Protein AF-A0A849VHZ5-F1 (afdb_monomer)

Structure (mmCIF, N/CA/C/O backbone):
data_AF-A0A849VHZ5-F1
#
_entry.id   AF-A0A849VHZ5-F1
#
loop_
_atom_site.group_PDB
_atom_site.id
_atom_site.type_symbol
_atom_site.label_atom_id
_atom_site.label_alt_id
_atom_site.label_comp_id
_atom_site.label_asym_id
_atom_site.label_entity_id
_atom_site.label_seq_id
_atom_site.pdbx_PDB_ins_code
_atom_site.Cartn_x
_atom_site.Cartn_y
_atom_site.Cartn_z
_atom_site.occupancy
_atom_site.B_iso_or_equiv
_atom_site.auth_seq_id
_atom_site.auth_comp_id
_atom_site.auth_asym_id
_atom_site.auth_atom_id
_atom_site.pdbx_PDB_model_num
ATOM 1 N N . MET A 1 1 ? -8.893 4.032 -34.356 1.00 37.41 1 MET A N 1
ATOM 2 C CA . MET A 1 1 ? -10.342 4.026 -34.065 1.00 37.41 1 MET A CA 1
ATOM 3 C C . MET A 1 1 ? -10.559 4.820 -32.788 1.00 37.41 1 MET A C 1
ATOM 5 O O . MET A 1 1 ? -10.361 4.287 -31.707 1.00 37.41 1 MET A O 1
ATOM 9 N N . THR A 1 2 ? -10.850 6.111 -32.904 1.00 40.47 2 THR A N 1
ATOM 10 C CA . THR A 1 2 ? -11.191 6.985 -31.775 1.00 40.47 2 THR A CA 1
ATOM 11 C C . THR A 1 2 ? -12.647 6.721 -31.406 1.00 40.47 2 THR A C 1
ATOM 13 O O . THR A 1 2 ? -13.556 7.022 -32.174 1.00 40.47 2 THR A O 1
ATOM 16 N N . VAL A 1 3 ? -12.870 6.062 -30.272 1.00 47.50 3 VAL A N 1
ATOM 17 C CA . VAL A 1 3 ? -14.215 5.829 -29.742 1.00 47.50 3 VAL A CA 1
ATOM 18 C C . VAL A 1 3 ? -14.718 7.169 -29.203 1.00 47.50 3 VAL A C 1
ATOM 20 O O . VAL A 1 3 ? -14.122 7.707 -28.277 1.00 47.50 3 VAL A O 1
ATOM 23 N N . HIS A 1 4 ? -15.781 7.727 -29.785 1.00 49.62 4 HIS A N 1
ATOM 24 C CA . HIS A 1 4 ? -16.500 8.861 -29.193 1.00 49.62 4 HIS A CA 1
ATOM 25 C C . HIS A 1 4 ? -17.069 8.408 -27.838 1.00 49.62 4 HIS A C 1
ATOM 27 O O . HIS A 1 4 ? -18.016 7.619 -27.799 1.00 49.62 4 HIS A O 1
ATOM 33 N N . MET A 1 5 ? -16.459 8.850 -26.735 1.00 57.38 5 MET A N 1
ATOM 34 C CA . MET A 1 5 ? -16.804 8.417 -25.370 1.00 57.38 5 MET A CA 1
ATOM 35 C C . MET A 1 5 ? -17.798 9.351 -24.651 1.00 57.38 5 MET A C 1
ATOM 37 O O . MET A 1 5 ? -18.325 8.995 -23.596 1.00 57.38 5 MET A O 1
ATOM 41 N N . ASP A 1 6 ? -18.173 10.476 -25.269 1.00 69.12 6 ASP A N 1
ATOM 42 C CA . ASP A 1 6 ? -18.846 11.605 -24.604 1.00 69.12 6 ASP A CA 1
ATOM 43 C C . ASP A 1 6 ? -20.160 11.247 -23.878 1.00 69.12 6 ASP A C 1
ATOM 45 O O . ASP A 1 6 ? -20.487 11.818 -22.841 1.00 69.12 6 ASP A O 1
ATOM 49 N N . GLY A 1 7 ? -20.932 10.272 -24.377 1.00 75.44 7 GLY A N 1
ATOM 50 C CA . GLY A 1 7 ? -22.211 9.879 -23.764 1.00 75.44 7 GLY A CA 1
ATOM 51 C C . GLY A 1 7 ? -22.119 8.791 -22.686 1.00 75.44 7 GLY A C 1
ATOM 52 O O . GLY A 1 7 ? -22.998 8.696 -21.822 1.00 75.44 7 GLY A O 1
ATOM 53 N N . ILE A 1 8 ? -21.094 7.938 -22.745 1.00 82.94 8 ILE A N 1
ATOM 54 C CA . ILE A 1 8 ? -20.897 6.829 -21.796 1.00 82.94 8 ILE A CA 1
ATOM 55 C C . ILE A 1 8 ? -20.235 7.368 -20.530 1.00 82.94 8 ILE A C 1
ATOM 57 O O . ILE A 1 8 ? -20.681 7.045 -19.424 1.00 82.94 8 ILE A O 1
ATOM 61 N N . ASP A 1 9 ? -19.260 8.257 -20.706 1.00 81.06 9 ASP A N 1
ATOM 62 C CA . ASP A 1 9 ? -18.501 8.867 -19.619 1.00 81.06 9 ASP A CA 1
ATOM 63 C C . ASP A 1 9 ? -19.415 9.648 -18.676 1.00 81.06 9 ASP A C 1
ATOM 65 O O . ASP A 1 9 ? -19.341 9.476 -17.462 1.00 81.06 9 ASP A O 1
ATOM 69 N N . VAL A 1 10 ? -20.384 10.398 -19.212 1.00 85.81 10 VAL A N 1
ATOM 70 C CA . VAL A 1 10 ? -21.367 11.139 -18.402 1.00 85.81 10 VAL A CA 1
ATOM 71 C C . VAL A 1 10 ? -22.214 10.207 -17.528 1.00 85.81 10 VAL A C 1
ATOM 73 O O . VAL A 1 10 ? -22.507 10.532 -16.375 1.00 85.81 10 VAL A O 1
ATOM 76 N N . LYS A 1 11 ? -22.619 9.037 -18.040 1.00 87.00 11 LYS A N 1
ATOM 77 C CA . LYS A 1 11 ? -23.432 8.079 -17.268 1.00 87.00 11 LYS A CA 1
ATOM 78 C C . LYS A 1 11 ? -22.612 7.399 -16.182 1.00 87.00 11 LYS A C 1
ATOM 80 O O . LYS A 1 11 ? -23.087 7.285 -15.054 1.00 87.00 11 LYS A O 1
ATOM 85 N N . LEU A 1 12 ? -21.399 6.961 -16.516 1.00 87.75 12 LEU A N 1
ATOM 86 C CA . LEU A 1 12 ? -20.502 6.339 -15.546 1.00 87.75 12 LEU A CA 1
ATOM 87 C C . LEU A 1 12 ? -20.073 7.338 -14.466 1.00 87.75 12 LEU A C 1
ATOM 89 O O . LEU A 1 12 ? -20.082 6.985 -13.291 1.00 87.75 12 LEU A O 1
ATOM 93 N N . HIS A 1 13 ? -19.803 8.591 -14.836 1.00 86.19 13 HIS A N 1
ATOM 94 C CA . HIS A 1 13 ? -19.478 9.664 -13.898 1.00 86.19 13 HIS A CA 1
ATOM 95 C C . HIS A 1 13 ? -20.625 9.940 -12.917 1.00 86.19 13 HIS A C 1
ATOM 97 O O . HIS A 1 13 ? -20.405 9.990 -11.711 1.00 86.19 13 HIS A O 1
ATOM 103 N N . ARG A 1 14 ? -21.872 10.041 -13.400 1.00 90.88 14 ARG A N 1
ATOM 104 C CA . ARG A 1 14 ? -23.045 10.219 -12.521 1.00 90.88 14 ARG A CA 1
ATOM 105 C C . ARG A 1 14 ? -23.222 9.061 -11.540 1.00 90.88 14 ARG A C 1
ATOM 107 O O . ARG A 1 14 ? -23.511 9.301 -10.375 1.00 90.88 14 ARG A O 1
ATOM 114 N N . LEU A 1 15 ? -23.050 7.819 -11.994 1.00 92.19 15 LEU A N 1
ATOM 115 C CA . LEU A 1 15 ? -23.151 6.649 -11.116 1.00 92.19 15 LEU A CA 1
ATOM 116 C C . LEU A 1 15 ? -22.013 6.605 -10.092 1.00 92.19 15 LEU A C 1
ATOM 118 O O . LEU A 1 15 ? -22.254 6.250 -8.943 1.00 92.19 15 LEU A O 1
ATOM 122 N N . LEU A 1 16 ? -20.803 7.015 -10.482 1.00 90.81 16 LEU A N 1
ATOM 123 C CA . LEU A 1 16 ? -19.679 7.152 -9.561 1.00 90.81 16 LEU A CA 1
ATOM 124 C C . LEU A 1 16 ? -19.978 8.185 -8.469 1.00 90.81 16 LEU A C 1
ATOM 126 O O . LEU A 1 16 ? -19.723 7.908 -7.303 1.00 90.81 16 LEU A O 1
ATOM 130 N N . LEU A 1 17 ? -20.569 9.331 -8.820 1.00 92.19 17 LEU A N 1
ATOM 131 C CA . LEU A 1 17 ? -21.000 10.318 -7.826 1.00 92.19 17 LEU A CA 1
ATOM 132 C C . LEU A 1 17 ? -22.004 9.716 -6.837 1.00 92.19 17 LEU A C 1
ATOM 134 O O . LEU A 1 17 ? -21.806 9.877 -5.642 1.00 92.19 17 LEU A O 1
ATOM 138 N N . VAL A 1 18 ? -23.002 8.956 -7.307 1.00 91.94 18 VAL A N 1
ATOM 139 C CA . VAL A 1 18 ? -23.975 8.275 -6.427 1.00 91.94 18 VAL A CA 1
ATOM 140 C C . VAL A 1 18 ? -23.289 7.294 -5.473 1.00 91.94 18 VAL A C 1
ATOM 142 O O . VAL A 1 18 ? -23.608 7.279 -4.289 1.00 91.94 18 VAL A O 1
ATOM 145 N N . VAL A 1 19 ? -22.328 6.502 -5.963 1.00 93.62 19 VAL A N 1
ATOM 146 C CA . VAL A 1 19 ? -21.556 5.565 -5.125 1.00 93.62 19 VAL A CA 1
ATOM 147 C C . VAL A 1 19 ? -20.759 6.296 -4.044 1.00 93.62 19 VAL A C 1
ATOM 149 O O . VAL A 1 19 ? -20.607 5.770 -2.948 1.00 93.62 19 VAL A O 1
ATOM 152 N N . LEU A 1 20 ? -20.235 7.483 -4.352 1.00 91.44 20 LEU A N 1
ATOM 153 C CA . LEU A 1 20 ? -19.408 8.258 -3.427 1.00 91.44 20 LEU A CA 1
ATOM 154 C C . LEU A 1 20 ? -20.219 9.150 -2.479 1.00 91.44 20 LEU A C 1
ATOM 156 O O . LEU A 1 20 ? -19.681 9.564 -1.456 1.00 91.44 20 LEU A O 1
ATOM 160 N N . SER A 1 21 ? -21.465 9.485 -2.823 1.00 94.19 21 SER A N 1
ATOM 161 C CA . SER A 1 21 ? -22.275 10.459 -2.082 1.00 94.19 21 SER A CA 1
ATOM 162 C C . SER A 1 21 ? -23.445 9.863 -1.304 1.00 94.19 21 SER A C 1
ATOM 164 O O . SER A 1 21 ? -24.071 10.594 -0.543 1.00 94.19 21 SER A O 1
ATOM 166 N N . SER A 1 22 ? -23.820 8.606 -1.552 1.00 94.31 22 SER A N 1
ATOM 167 C CA . SER A 1 22 ? -24.950 7.965 -0.872 1.00 94.31 22 SER A CA 1
ATOM 168 C C . SER A 1 22 ? -24.480 7.154 0.332 1.00 94.31 22 SER A C 1
ATOM 170 O O . SER A 1 22 ? -23.534 6.383 0.219 1.00 94.31 22 SER A O 1
ATOM 172 N N . ASP A 1 23 ? -25.192 7.281 1.452 1.00 94.88 23 ASP A N 1
ATOM 173 C CA . ASP A 1 23 ? -25.013 6.451 2.653 1.00 94.88 23 ASP A CA 1
ATOM 174 C C . ASP A 1 23 ? -25.941 5.216 2.655 1.00 94.88 23 ASP A C 1
ATOM 176 O O . ASP A 1 23 ? -25.964 4.435 3.606 1.00 94.88 23 ASP A O 1
ATOM 180 N N . SER A 1 24 ? -26.750 5.041 1.604 1.00 96.25 24 SER A N 1
ATOM 181 C CA . SER A 1 24 ? -27.677 3.918 1.469 1.00 96.25 24 SER A CA 1
ATOM 182 C C . SER A 1 24 ? -27.018 2.761 0.723 1.00 96.25 24 SER A C 1
ATOM 184 O O . SER A 1 24 ? -26.806 2.821 -0.492 1.00 96.25 24 SER A O 1
ATOM 186 N N . ASP A 1 25 ? -26.776 1.654 1.428 1.00 92.19 25 ASP A N 1
ATOM 187 C CA . ASP A 1 25 ? -26.186 0.434 0.856 1.00 92.19 25 ASP A CA 1
ATOM 188 C C . ASP A 1 25 ? -26.922 -0.057 -0.404 1.00 92.19 25 ASP A C 1
ATOM 190 O O . ASP A 1 25 ? -26.303 -0.532 -1.362 1.00 92.19 25 ASP A O 1
ATOM 194 N N . GLY A 1 26 ? -28.253 0.084 -0.436 1.00 95.12 26 GLY A N 1
ATOM 195 C CA . GLY A 1 26 ? -29.075 -0.310 -1.581 1.00 95.12 26 GLY A CA 1
ATOM 196 C C . GLY A 1 26 ? -28.811 0.539 -2.827 1.00 95.12 26 GLY A C 1
ATOM 197 O O . GLY A 1 26 ? -28.769 0.008 -3.941 1.00 95.12 26 GLY A O 1
ATOM 198 N N . GLU A 1 27 ? -28.582 1.840 -2.649 1.00 92.31 27 GLU A N 1
ATOM 199 C CA . GLU A 1 27 ? -28.267 2.761 -3.745 1.00 92.31 27 GLU A CA 1
ATOM 200 C C . GLU A 1 27 ? -26.847 2.538 -4.266 1.00 92.31 27 GLU A C 1
ATOM 202 O O . GLU A 1 27 ? -26.650 2.458 -5.483 1.00 92.31 27 GLU A O 1
ATOM 207 N N . ILE A 1 28 ? -25.880 2.334 -3.363 1.00 94.88 28 ILE A N 1
ATOM 208 C CA . ILE A 1 28 ? -24.498 1.984 -3.719 1.00 94.88 28 ILE A CA 1
ATOM 209 C C . ILE A 1 28 ? -24.481 0.685 -4.539 1.00 94.88 28 ILE A C 1
ATOM 211 O O . ILE A 1 28 ? -23.906 0.636 -5.633 1.00 94.88 28 ILE A O 1
ATOM 215 N N . ALA A 1 29 ? -25.148 -0.369 -4.059 1.00 94.81 29 ALA A N 1
ATOM 216 C CA . ALA A 1 29 ? -25.191 -1.660 -4.743 1.00 94.81 29 ALA A CA 1
ATOM 217 C C . ALA A 1 29 ? -25.868 -1.567 -6.124 1.00 94.81 29 ALA A C 1
ATOM 219 O O . ALA A 1 29 ? -25.375 -2.139 -7.107 1.00 94.81 29 ALA A O 1
ATOM 220 N N . ALA A 1 30 ? -26.970 -0.815 -6.226 1.00 95.12 30 ALA A N 1
ATOM 221 C CA . ALA A 1 30 ? -27.664 -0.580 -7.488 1.00 95.12 30 ALA A CA 1
ATOM 222 C C . ALA A 1 30 ? -26.791 0.194 -8.490 1.00 95.12 30 ALA A C 1
ATOM 224 O O . ALA A 1 30 ? -26.724 -0.184 -9.669 1.00 95.12 30 ALA A O 1
ATOM 225 N N . ALA A 1 31 ? -26.077 1.224 -8.028 1.00 94.88 31 ALA A N 1
ATOM 226 C CA . ALA A 1 31 ? -25.183 2.026 -8.855 1.00 94.88 31 ALA A CA 1
ATOM 227 C C . ALA A 1 31 ? -23.988 1.205 -9.368 1.00 94.88 31 ALA A C 1
ATOM 229 O O . ALA A 1 31 ? -23.735 1.194 -10.576 1.00 94.88 31 ALA A O 1
ATOM 230 N N . ILE A 1 32 ? -23.330 0.417 -8.507 1.00 94.88 32 ILE A N 1
ATOM 231 C CA . ILE A 1 32 ? -22.236 -0.490 -8.908 1.00 94.88 32 ILE A CA 1
ATOM 232 C C . ILE A 1 32 ? -22.724 -1.509 -9.950 1.00 94.88 32 ILE A C 1
ATOM 234 O O . ILE A 1 32 ? -22.053 -1.752 -10.960 1.00 94.88 32 ILE A O 1
ATOM 238 N N . SER A 1 33 ? -23.906 -2.096 -9.745 1.00 95.94 33 SER A N 1
ATOM 239 C CA . SER A 1 33 ? -24.506 -3.041 -10.698 1.00 95.94 33 SER A CA 1
ATOM 240 C C . SER A 1 33 ? -24.813 -2.385 -12.053 1.00 95.94 33 SER A C 1
ATOM 242 O O . SER A 1 33 ? -24.568 -2.968 -13.116 1.00 95.94 33 SER A O 1
ATOM 244 N N . ALA A 1 34 ? -25.313 -1.146 -12.053 1.00 95.19 34 ALA A N 1
ATOM 245 C CA . ALA A 1 34 ? -25.529 -0.373 -13.274 1.00 95.19 34 ALA A CA 1
ATOM 246 C C . ALA A 1 34 ? -24.211 -0.056 -14.006 1.00 95.19 34 ALA A C 1
ATOM 248 O O . ALA A 1 34 ? -24.136 -0.270 -15.219 1.00 95.19 34 ALA A O 1
ATOM 249 N N . MET A 1 35 ? -23.164 0.361 -13.285 1.00 93.81 35 MET A N 1
ATOM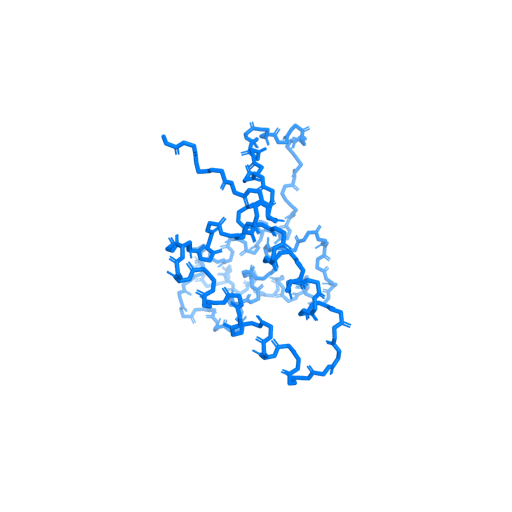 250 C CA . MET A 1 35 ? -21.834 0.620 -13.857 1.00 93.81 35 MET A CA 1
ATOM 251 C C . MET A 1 35 ? -21.265 -0.631 -14.533 1.00 93.81 35 MET A C 1
ATOM 253 O O . MET A 1 35 ? -20.893 -0.574 -15.706 1.00 93.81 35 MET A O 1
ATOM 257 N N . ARG A 1 36 ? -21.289 -1.786 -13.849 1.00 93.31 36 ARG A N 1
ATOM 258 C CA . ARG A 1 36 ? -20.805 -3.063 -14.406 1.00 93.31 36 ARG A CA 1
ATOM 259 C C . ARG A 1 36 ? -21.519 -3.443 -15.702 1.00 93.31 36 ARG A C 1
ATOM 261 O O . ARG A 1 36 ? -20.861 -3.838 -16.660 1.00 93.31 36 ARG A O 1
ATOM 268 N N . ARG A 1 37 ? -22.847 -3.284 -15.768 1.00 95.06 37 ARG A N 1
ATOM 269 C CA . ARG A 1 37 ? -23.629 -3.579 -16.984 1.00 95.06 37 ARG A CA 1
ATOM 270 C C . ARG A 1 37 ? -23.253 -2.673 -18.156 1.00 95.06 37 ARG A C 1
ATOM 272 O O . ARG A 1 37 ? -23.133 -3.159 -19.279 1.00 95.06 37 ARG A O 1
ATOM 279 N N . ILE A 1 38 ? -23.054 -1.376 -17.912 1.00 92.69 38 ILE A N 1
ATOM 280 C CA . ILE A 1 38 ? -22.624 -0.425 -18.949 1.00 92.69 38 ILE A CA 1
ATOM 281 C C . ILE A 1 38 ? -21.222 -0.797 -19.445 1.00 92.69 38 ILE A C 1
ATOM 283 O O . ILE A 1 38 ? -21.017 -0.932 -20.650 1.00 92.69 38 ILE A O 1
ATOM 287 N N . MET A 1 39 ? -20.283 -1.047 -18.533 1.00 91.88 39 MET A N 1
ATOM 288 C CA . MET A 1 39 ? -18.917 -1.445 -18.881 1.00 91.88 39 MET A CA 1
ATOM 289 C C . MET A 1 39 ? -18.884 -2.744 -19.696 1.00 91.88 39 MET A C 1
ATOM 291 O O . MET A 1 39 ? -18.262 -2.782 -20.754 1.00 91.88 39 MET A O 1
ATOM 295 N N . GLN A 1 40 ? -19.630 -3.774 -19.282 1.00 92.50 40 GLN A N 1
ATOM 296 C CA . GLN A 1 40 ? -19.743 -5.039 -20.019 1.00 92.50 40 GLN A CA 1
ATOM 297 C C . GLN A 1 40 ? -20.339 -4.848 -21.417 1.00 92.50 40 GLN A C 1
ATOM 299 O O . GLN A 1 40 ? -19.799 -5.372 -22.392 1.00 92.50 40 GLN A O 1
ATOM 304 N N . LYS A 1 41 ? -21.417 -4.061 -21.534 1.00 93.12 41 LYS A N 1
ATOM 305 C CA . LYS A 1 41 ? -22.057 -3.752 -22.821 1.00 93.12 41 LYS A CA 1
ATOM 306 C C . LYS A 1 41 ? -21.079 -3.113 -23.809 1.00 93.12 41 LYS A C 1
ATOM 308 O O . LYS A 1 41 ? -21.157 -3.386 -25.004 1.00 93.12 41 LYS A O 1
ATOM 313 N N . HIS A 1 42 ? -20.163 -2.289 -23.309 1.00 90.38 42 HIS A N 1
ATOM 314 C CA . HIS A 1 42 ? -19.170 -1.581 -24.114 1.00 90.38 42 HIS A CA 1
ATOM 315 C C . HIS A 1 42 ? -17.788 -2.251 -24.126 1.00 90.38 42 HIS A C 1
ATOM 317 O O . HIS A 1 42 ? -16.865 -1.706 -24.723 1.00 90.38 42 HIS A O 1
ATOM 323 N N . ARG A 1 43 ? -17.649 -3.438 -23.514 1.00 91.56 43 ARG A N 1
ATOM 324 C CA . ARG A 1 43 ? -16.378 -4.171 -23.358 1.00 91.56 43 ARG A CA 1
ATOM 325 C C . ARG A 1 43 ? -15.255 -3.309 -22.760 1.00 91.56 43 ARG A C 1
ATOM 327 O O . ARG A 1 43 ? -14.096 -3.449 -23.136 1.00 91.56 43 ARG A O 1
ATOM 334 N N . ILE A 1 44 ? -15.616 -2.414 -21.842 1.00 89.25 44 ILE A N 1
ATOM 335 C CA . ILE A 1 44 ? -14.683 -1.553 -21.114 1.00 89.25 44 ILE A CA 1
ATOM 336 C C . ILE A 1 44 ? -14.210 -2.319 -19.882 1.00 89.25 44 ILE A C 1
ATOM 338 O O . ILE A 1 44 ? -15.024 -2.761 -19.070 1.00 89.25 44 ILE A O 1
ATOM 342 N N . ASP A 1 45 ? -12.898 -2.468 -19.749 1.00 87.25 45 ASP A N 1
ATOM 343 C CA . ASP A 1 45 ? -12.287 -3.070 -18.571 1.00 87.25 45 ASP A CA 1
ATOM 344 C C . ASP A 1 45 ? -12.217 -2.072 -17.400 1.00 87.25 45 ASP A C 1
ATOM 346 O O . ASP A 1 45 ? -12.164 -0.853 -17.594 1.00 87.25 45 ASP A O 1
ATOM 350 N N . ILE A 1 46 ? -12.221 -2.580 -16.164 1.00 83.44 46 ILE A N 1
ATOM 351 C CA . ILE A 1 46 ? -12.161 -1.734 -14.966 1.00 83.44 46 ILE A CA 1
ATOM 352 C C . ILE A 1 46 ? -10.872 -0.916 -14.890 1.00 83.44 46 ILE A C 1
ATOM 354 O O . ILE A 1 46 ? -10.916 0.235 -14.457 1.00 83.44 46 ILE A O 1
ATOM 358 N N . HIS A 1 47 ? -9.750 -1.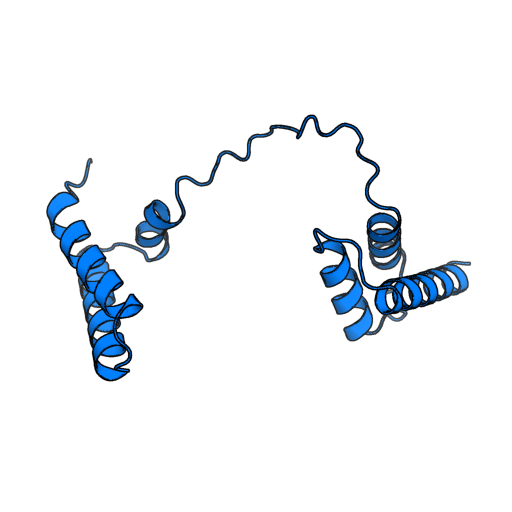454 -15.369 1.00 82.44 47 HIS A N 1
ATOM 359 C CA . HIS A 1 47 ? -8.489 -0.725 -15.431 1.00 82.44 47 HIS A CA 1
ATOM 360 C C . HIS A 1 47 ? -8.556 0.401 -16.464 1.00 82.44 47 HIS A C 1
ATOM 362 O O . HIS A 1 47 ? -8.076 1.500 -16.199 1.00 82.44 47 HIS A O 1
ATOM 368 N N . THR A 1 48 ? -9.214 0.170 -17.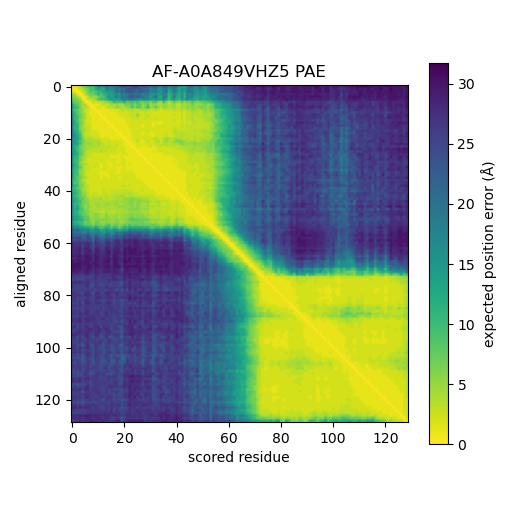603 1.00 82.31 48 THR A N 1
ATOM 369 C CA . THR A 1 48 ? -9.450 1.212 -18.614 1.00 82.31 48 THR A CA 1
ATOM 370 C C . THR A 1 48 ? -10.338 2.330 -18.071 1.00 82.31 48 THR A C 1
ATOM 372 O O . THR A 1 48 ? -10.054 3.499 -18.310 1.00 82.31 48 THR A O 1
ATOM 375 N N . PHE A 1 49 ? -11.380 1.989 -17.308 1.00 83.81 49 PHE A N 1
ATOM 376 C CA . PHE A 1 49 ? -12.255 2.974 -16.667 1.00 83.81 49 PHE A CA 1
ATOM 377 C C . PHE A 1 49 ? -11.553 3.770 -15.557 1.00 83.81 49 PHE A C 1
ATOM 379 O O . PHE A 1 49 ? -11.791 4.965 -15.409 1.00 83.81 49 PHE A O 1
ATOM 386 N N . ALA A 1 50 ? -10.688 3.122 -14.774 1.00 84.06 50 ALA A N 1
ATOM 387 C CA . ALA A 1 50 ? -9.956 3.773 -13.692 1.00 84.06 50 ALA A CA 1
ATOM 388 C C . ALA A 1 50 ? -8.784 4.633 -14.190 1.00 84.06 50 ALA A C 1
ATOM 390 O O . ALA A 1 50 ? -8.391 5.563 -13.491 1.00 84.06 50 ALA A O 1
ATOM 391 N N . ALA A 1 51 ? -8.231 4.355 -15.376 1.00 81.38 51 ALA A N 1
ATOM 392 C CA . ALA A 1 51 ? -7.040 5.041 -15.875 1.00 81.38 51 ALA A CA 1
ATOM 393 C C . ALA A 1 51 ? -7.176 6.580 -15.903 1.00 81.38 51 ALA A C 1
ATOM 395 O O . ALA A 1 51 ? -6.293 7.238 -15.369 1.00 81.38 51 ALA A O 1
ATOM 396 N N . PRO A 1 52 ? -8.274 7.192 -16.392 1.00 78.19 52 PRO A N 1
ATOM 397 C CA . PRO A 1 52 ? -8.441 8.647 -16.332 1.00 78.19 52 PRO A CA 1
ATOM 398 C C . PRO A 1 52 ? -8.550 9.206 -14.904 1.00 78.19 52 PRO A C 1
ATOM 400 O O . PRO A 1 52 ? -8.105 10.321 -14.649 1.00 78.19 52 PRO A O 1
ATOM 403 N N . LEU A 1 53 ? -9.133 8.443 -13.970 1.00 77.81 53 LEU A N 1
ATOM 404 C CA . LEU A 1 53 ? -9.308 8.850 -12.567 1.00 77.81 53 LEU A CA 1
ATOM 405 C C . LEU A 1 53 ? -7.993 8.800 -11.782 1.00 77.81 53 LEU A C 1
ATOM 407 O O . LEU A 1 53 ? -7.810 9.556 -10.832 1.00 77.81 53 LEU A O 1
ATOM 411 N N . LEU A 1 54 ? -7.087 7.908 -12.181 1.00 78.38 54 LEU A N 1
ATOM 412 C CA . LEU A 1 54 ? -5.747 7.776 -11.614 1.00 78.38 54 LEU A CA 1
ATOM 413 C C . LEU A 1 54 ? -4.755 8.793 -12.214 1.00 78.38 54 LEU A C 1
ATOM 415 O O . LEU A 1 54 ? -3.604 8.834 -11.786 1.00 78.38 54 LEU A O 1
ATOM 419 N N . GLY A 1 55 ? -5.208 9.620 -13.168 1.00 66.06 55 GLY A N 1
ATOM 420 C CA . GLY A 1 55 ? -4.360 10.463 -14.009 1.00 66.06 55 GLY A CA 1
ATOM 421 C C . GLY A 1 55 ? -3.608 9.639 -15.062 1.00 66.06 55 GLY A C 1
ATOM 422 O O . GLY A 1 55 ? -3.671 8.406 -15.043 1.00 66.06 55 GLY A O 1
ATOM 423 N N . PRO A 1 56 ? -2.854 10.267 -15.991 1.00 58.62 56 PRO A N 1
ATOM 424 C CA . PRO A 1 56 ? -1.787 9.520 -16.658 1.00 58.62 56 PRO A CA 1
ATOM 425 C C . PRO A 1 56 ? -0.990 8.792 -15.564 1.00 58.62 56 PRO A C 1
ATOM 427 O O . PRO A 1 56 ? -0.855 9.366 -14.475 1.00 58.62 56 PRO A O 1
ATOM 430 N N . PRO A 1 57 ? -0.451 7.569 -15.790 1.00 51.09 57 PRO A N 1
ATOM 431 C CA . PRO A 1 57 ? 0.663 7.152 -14.957 1.00 51.09 57 PRO A CA 1
ATOM 432 C C . PRO A 1 57 ? 1.602 8.331 -15.073 1.00 51.09 57 PRO A C 1
ATOM 434 O O . PRO A 1 57 ? 2.026 8.648 -16.190 1.00 51.09 57 PRO A O 1
ATOM 437 N N . SER A 1 58 ? 1.778 9.084 -13.984 1.00 46.09 58 SER A N 1
ATOM 438 C CA . SER A 1 58 ? 2.744 10.155 -14.007 1.00 46.09 58 SER A CA 1
ATOM 439 C C . SER A 1 58 ? 3.953 9.455 -14.593 1.00 46.09 58 SER A C 1
ATOM 441 O O . SER A 1 58 ? 4.351 8.385 -14.115 1.00 46.09 58 SER A O 1
ATOM 443 N N . ALA A 1 59 ? 4.498 9.998 -15.672 1.00 44.53 59 ALA A N 1
ATOM 444 C CA . ALA A 1 59 ? 5.929 9.990 -15.728 1.00 44.53 59 ALA A CA 1
ATOM 445 C C . ALA A 1 59 ? 6.324 10.631 -14.381 1.00 44.53 59 ALA A C 1
ATOM 447 O O . ALA A 1 59 ? 6.284 11.837 -14.231 1.00 44.53 59 ALA A O 1
ATOM 448 N N . VAL A 1 60 ? 6.446 9.804 -13.340 1.00 49.00 60 VAL A N 1
ATOM 449 C CA . VAL A 1 60 ? 7.719 9.501 -12.723 1.00 49.00 60 VAL A CA 1
ATOM 450 C C . VAL A 1 60 ? 8.576 9.116 -13.936 1.00 49.00 60 VAL A C 1
ATOM 452 O O . VAL A 1 60 ? 8.601 7.978 -14.379 1.00 49.00 60 VAL A O 1
ATOM 455 N N . GLU A 1 61 ? 9.040 10.084 -14.729 1.00 48.72 61 GLU A N 1
ATOM 456 C CA . GLU A 1 61 ? 10.026 11.032 -14.244 1.00 48.72 61 GLU A CA 1
ATOM 457 C C . GLU A 1 61 ? 11.045 10.168 -13.517 1.00 48.72 61 GLU A C 1
ATOM 459 O O . GLU A 1 61 ? 11.125 10.087 -12.302 1.00 48.72 61 GLU A O 1
ATOM 464 N N . SER A 1 62 ? 11.870 9.546 -14.344 1.00 43.47 62 SER A N 1
ATOM 465 C CA . SER A 1 62 ? 13.310 9.552 -14.155 1.00 43.47 62 SER A CA 1
ATOM 466 C C . SER A 1 62 ? 13.894 10.974 -13.981 1.00 43.47 62 SER A C 1
ATOM 468 O O . SER A 1 62 ? 15.060 11.172 -14.291 1.00 43.47 62 SER A O 1
ATOM 470 N N . ALA A 1 63 ? 13.145 11.955 -13.460 1.00 43.06 63 ALA A N 1
ATOM 471 C CA . ALA A 1 63 ? 13.671 12.753 -12.374 1.00 43.06 63 ALA A CA 1
ATOM 472 C C . ALA A 1 63 ? 13.897 11.743 -11.234 1.00 43.06 63 ALA A C 1
ATOM 474 O O . ALA A 1 63 ? 13.035 11.473 -10.407 1.00 43.06 63 ALA A O 1
ATOM 475 N N . GLN A 1 64 ? 15.041 11.052 -11.190 1.00 44.81 64 GLN A N 1
ATOM 476 C CA . GLN A 1 64 ? 16.146 11.612 -10.416 1.00 44.81 64 GLN A CA 1
ATOM 477 C C . GLN A 1 64 ? 15.642 12.836 -9.665 1.00 44.81 64 GLN A C 1
ATOM 479 O O . GLN A 1 64 ? 15.642 13.939 -10.211 1.00 44.81 64 GLN A O 1
ATOM 484 N N . PRO A 1 65 ? 15.119 12.639 -8.446 1.00 45.28 65 PRO A N 1
ATOM 485 C CA . PRO A 1 65 ? 15.136 13.742 -7.540 1.00 45.28 65 PRO A CA 1
ATOM 486 C C . PRO A 1 65 ? 16.603 14.155 -7.548 1.00 45.28 65 PRO A C 1
ATOM 488 O O . PRO A 1 65 ? 17.459 13.403 -7.098 1.00 45.28 65 PRO A O 1
ATOM 491 N N . GLU A 1 66 ? 16.877 15.359 -8.019 1.00 46.25 66 GLU A N 1
ATOM 492 C CA . GLU A 1 66 ? 18.019 16.127 -7.542 1.00 46.25 66 GLU A CA 1
ATOM 493 C C . GLU A 1 66 ? 17.737 16.567 -6.090 1.00 46.25 66 GLU A C 1
ATOM 495 O O . GLU A 1 66 ? 18.150 17.630 -5.644 1.00 46.25 66 GLU A O 1
ATOM 500 N N . HIS A 1 67 ? 17.035 15.720 -5.309 1.00 47.78 67 HIS A N 1
ATOM 501 C CA . HIS A 1 67 ? 17.468 15.484 -3.949 1.00 47.78 67 HIS A CA 1
ATOM 502 C C . HIS A 1 67 ? 18.945 15.186 -4.108 1.00 47.78 67 HIS A C 1
ATOM 504 O O . HIS A 1 67 ? 19.345 14.407 -4.981 1.00 47.78 67 HIS A O 1
ATOM 510 N N . GLY A 1 68 ? 19.761 15.848 -3.304 1.00 39.94 68 GLY A N 1
ATOM 511 C CA . GLY A 1 68 ? 21.143 15.451 -3.206 1.00 39.94 68 GLY A CA 1
ATOM 512 C C . GLY A 1 68 ? 21.223 13.948 -2.953 1.00 39.94 68 GLY A C 1
ATOM 513 O O . GLY A 1 68 ? 20.239 13.219 -2.803 1.00 39.94 68 GLY A O 1
ATOM 514 N N . GLU A 1 69 ? 22.429 13.462 -2.820 1.00 47.50 69 GLU A N 1
ATOM 515 C CA . GLU A 1 69 ? 22.689 12.225 -2.112 1.00 47.50 69 GLU A CA 1
ATOM 516 C C . GLU A 1 69 ? 22.245 12.405 -0.637 1.00 47.50 69 GLU A C 1
ATOM 518 O O . GLU A 1 69 ? 23.063 12.433 0.279 1.00 47.50 69 GLU A O 1
ATOM 523 N N . GLU A 1 70 ? 20.937 12.590 -0.408 1.00 52.50 70 GLU A N 1
ATOM 524 C CA . GLU A 1 70 ? 20.205 12.664 0.842 1.00 52.50 70 GLU A CA 1
ATOM 525 C C . GLU A 1 70 ? 20.245 11.255 1.398 1.00 52.50 70 GLU A C 1
ATOM 527 O O . GLU A 1 70 ? 19.328 10.449 1.251 1.00 52.50 70 GLU A O 1
ATOM 532 N N . GLU A 1 71 ? 21.428 10.930 1.910 1.00 52.84 71 GLU A N 1
ATOM 533 C CA . GLU A 1 71 ? 21.634 10.255 3.170 1.00 52.84 71 GLU A CA 1
ATOM 534 C C . GLU A 1 71 ? 20.449 9.351 3.518 1.00 52.84 71 GLU A C 1
ATOM 536 O O . GLU A 1 71 ? 19.664 9.662 4.415 1.00 52.84 71 GLU A O 1
ATOM 541 N N . GLN A 1 72 ? 20.297 8.247 2.762 1.00 61.41 72 GLN A N 1
ATOM 542 C CA . GLN A 1 72 ? 19.296 7.216 3.046 1.00 61.41 72 GLN A CA 1
ATOM 543 C C . GLN A 1 72 ? 19.276 7.031 4.554 1.00 61.41 72 GLN A C 1
ATOM 545 O O . GLN A 1 72 ? 20.315 6.683 5.131 1.00 61.41 72 GLN A O 1
ATOM 550 N N . CYS A 1 73 ? 18.150 7.351 5.195 1.00 78.69 73 CYS A N 1
ATOM 551 C CA . CYS A 1 73 ? 18.170 7.573 6.630 1.00 78.69 73 CYS A CA 1
ATOM 552 C C . CYS A 1 73 ? 18.751 6.331 7.316 1.00 78.69 73 CYS A C 1
ATOM 554 O O . CYS A 1 73 ? 18.389 5.202 6.975 1.00 78.69 73 CYS A O 1
ATOM 556 N N . LYS A 1 74 ? 19.676 6.515 8.267 1.00 89.31 74 LYS A N 1
ATOM 557 C CA . LYS A 1 74 ? 20.481 5.427 8.869 1.00 89.31 74 LYS A CA 1
ATOM 558 C C . LYS A 1 74 ? 19.642 4.211 9.301 1.00 89.31 74 LYS A C 1
ATOM 560 O O . LYS A 1 74 ? 20.094 3.071 9.199 1.00 89.31 74 LYS A O 1
ATOM 565 N N . TRP A 1 75 ? 18.401 4.442 9.733 1.00 92.44 75 TRP A N 1
ATOM 566 C CA . TRP A 1 75 ? 17.445 3.402 10.112 1.00 92.44 75 TRP A CA 1
ATOM 567 C C . TRP A 1 75 ? 16.884 2.598 8.919 1.00 92.44 75 TRP A C 1
ATOM 569 O O . TRP A 1 75 ? 16.725 1.384 9.041 1.00 92.44 75 TRP A O 1
ATOM 579 N N . GLN A 1 76 ? 16.648 3.203 7.750 1.00 94.25 76 GLN A N 1
ATOM 580 C CA . GLN A 1 76 ? 16.228 2.478 6.538 1.00 94.25 76 GLN A CA 1
ATOM 581 C C . GLN A 1 76 ? 17.329 1.533 6.060 1.00 94.25 76 GLN A C 1
ATOM 583 O O . GLN A 1 76 ? 17.064 0.359 5.792 1.00 94.25 76 GLN A O 1
ATOM 588 N N . GLN A 1 77 ? 18.573 2.021 6.031 1.00 92.50 77 GLN A N 1
ATOM 589 C CA . GLN A 1 77 ? 19.729 1.199 5.670 1.00 92.50 77 GLN A CA 1
ATOM 590 C C . GLN A 1 77 ? 19.898 0.019 6.636 1.00 92.50 77 GLN A C 1
ATOM 592 O O . GLN A 1 77 ? 20.139 -1.109 6.205 1.00 92.50 77 GLN A O 1
ATOM 597 N N . ALA A 1 78 ? 19.730 0.250 7.943 1.00 93.38 78 ALA A N 1
ATOM 598 C CA . ALA A 1 78 ? 19.808 -0.805 8.949 1.00 93.38 78 ALA A CA 1
ATOM 599 C C . ALA A 1 78 ? 18.710 -1.869 8.767 1.00 93.38 78 ALA A C 1
ATOM 601 O O . ALA A 1 78 ? 18.996 -3.066 8.846 1.00 93.38 78 ALA A O 1
ATOM 602 N N . ALA A 1 79 ? 17.475 -1.449 8.472 1.00 95.31 79 ALA A N 1
ATOM 603 C CA . ALA A 1 79 ? 16.364 -2.363 8.216 1.00 95.31 79 ALA A CA 1
ATOM 604 C C . ALA A 1 79 ? 16.579 -3.198 6.944 1.00 95.31 79 ALA A C 1
ATOM 606 O O . ALA A 1 79 ? 16.359 -4.413 6.960 1.00 95.31 79 ALA A O 1
ATOM 607 N N . TRP A 1 80 ? 17.061 -2.567 5.869 1.00 95.31 80 TRP A N 1
ATOM 608 C CA . TRP A 1 80 ? 17.389 -3.250 4.619 1.00 95.31 80 TRP A CA 1
ATOM 609 C C . TRP A 1 80 ? 18.498 -4.290 4.816 1.00 95.31 80 TRP A C 1
ATOM 611 O O . TRP A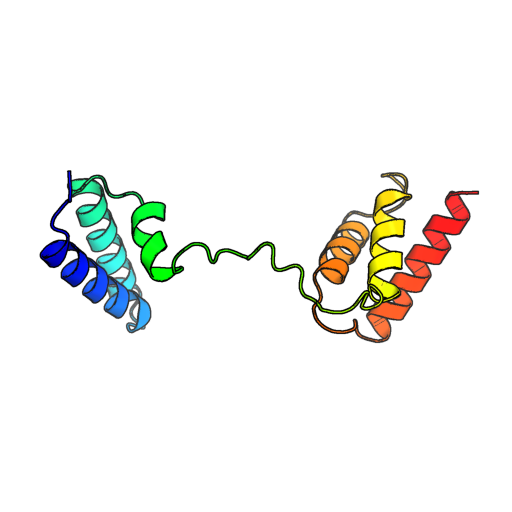 1 80 ? 18.317 -5.447 4.434 1.00 95.31 80 TRP A O 1
ATOM 621 N N . ARG A 1 81 ? 19.597 -3.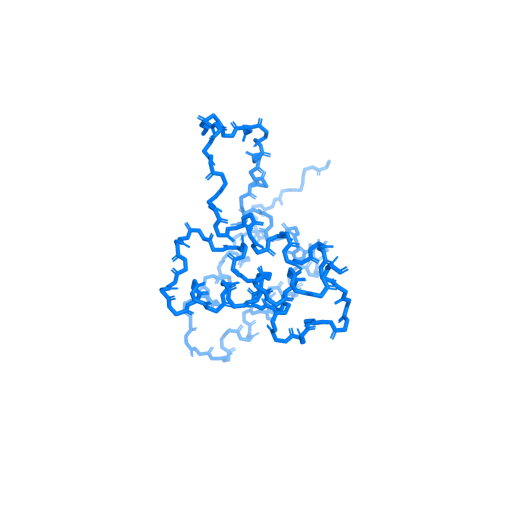926 5.498 1.00 93.50 81 ARG A N 1
ATOM 622 C CA . ARG A 1 81 ? 20.691 -4.867 5.806 1.00 93.50 81 ARG A CA 1
ATOM 623 C C . ARG A 1 81 ? 20.208 -6.052 6.637 1.00 93.50 81 ARG A C 1
ATOM 625 O O . ARG A 1 81 ? 20.553 -7.185 6.322 1.00 93.50 81 ARG A O 1
ATOM 632 N N . CYS A 1 82 ? 19.345 -5.826 7.632 1.00 94.44 82 CYS A N 1
ATOM 633 C CA . CYS A 1 82 ? 18.764 -6.926 8.409 1.00 94.44 82 CYS A CA 1
ATOM 634 C C . CYS A 1 82 ? 17.977 -7.905 7.538 1.00 94.44 82 CYS A C 1
ATOM 636 O O . CYS A 1 82 ? 18.073 -9.108 7.748 1.00 94.44 82 CYS A O 1
ATOM 638 N 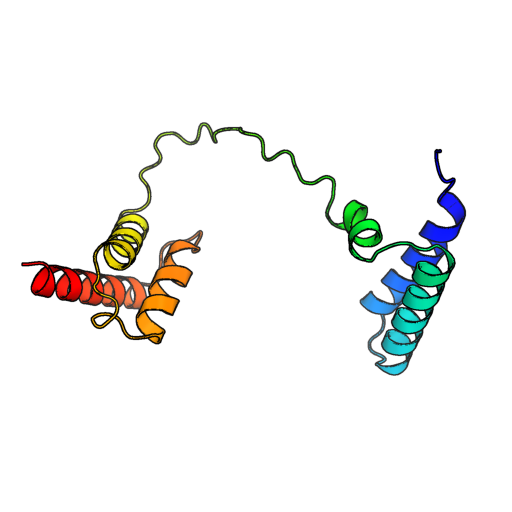N . LEU A 1 83 ? 17.194 -7.419 6.572 1.00 94.31 83 LEU A N 1
ATOM 639 C CA . LEU A 1 83 ? 16.440 -8.297 5.674 1.00 94.31 83 LEU A CA 1
ATOM 640 C C . LEU A 1 83 ? 17.332 -9.038 4.674 1.00 94.31 83 LEU A C 1
ATOM 642 O O . LEU A 1 83 ? 16.999 -10.166 4.318 1.00 94.31 83 LEU A O 1
ATOM 646 N N . ALA A 1 84 ? 18.415 -8.409 4.215 1.00 93.19 84 ALA A N 1
ATOM 647 C CA . ALA A 1 84 ? 19.329 -8.990 3.238 1.00 93.19 84 ALA A CA 1
ATOM 648 C C . ALA A 1 84 ? 20.271 -10.037 3.856 1.00 93.19 84 ALA A C 1
ATOM 650 O O . ALA A 1 84 ? 20.505 -11.082 3.255 1.00 93.19 84 ALA A O 1
ATOM 651 N N . GLU A 1 85 ? 20.796 -9.772 5.055 1.00 91.94 85 GLU A N 1
ATOM 652 C CA . GLU A 1 85 ? 21.817 -10.610 5.698 1.00 91.94 85 GLU A CA 1
ATOM 653 C C . GLU A 1 85 ? 21.227 -11.689 6.621 1.00 91.94 85 GLU A C 1
ATOM 655 O O . GLU A 1 85 ? 21.879 -12.698 6.900 1.00 91.94 85 GLU A O 1
ATOM 660 N N . ALA A 1 86 ? 19.997 -11.518 7.119 1.00 91.88 86 ALA A N 1
ATOM 661 C CA . ALA A 1 86 ? 19.425 -12.484 8.049 1.00 91.88 86 ALA A CA 1
ATOM 662 C C . ALA A 1 86 ? 19.058 -13.807 7.365 1.00 91.88 86 ALA A C 1
ATOM 664 O O . ALA A 1 86 ? 18.296 -13.857 6.397 1.00 91.88 86 ALA A O 1
ATOM 665 N N . LYS A 1 87 ? 19.502 -14.916 7.967 1.00 91.19 87 LYS A N 1
ATOM 666 C CA . LYS A 1 87 ? 19.024 -16.258 7.610 1.00 91.19 87 LYS A CA 1
ATOM 667 C C . LYS A 1 87 ? 17.494 -16.333 7.784 1.00 91.19 87 LYS A C 1
ATOM 669 O O . LYS A 1 87 ? 16.974 -15.786 8.761 1.00 91.19 87 LYS A O 1
ATOM 674 N N . PRO A 1 88 ? 16.757 -17.067 6.925 1.00 86.75 88 PRO A N 1
ATOM 675 C CA . PRO A 1 88 ? 15.293 -17.148 6.997 1.00 86.75 88 PRO A CA 1
ATOM 676 C C . PRO A 1 88 ? 14.726 -17.615 8.348 1.00 86.75 88 PRO A C 1
ATOM 678 O O . PRO A 1 88 ? 13.592 -17.274 8.681 1.00 86.75 88 PRO A O 1
ATOM 681 N N . SER A 1 89 ? 15.503 -18.382 9.119 1.00 90.88 89 SER A N 1
ATOM 682 C CA . SER A 1 89 ? 15.148 -18.884 10.452 1.00 90.88 89 SER A CA 1
ATOM 683 C C . SER A 1 89 ? 15.390 -17.885 11.588 1.00 90.88 89 SER A C 1
ATOM 685 O O . SER A 1 89 ? 14.883 -18.093 12.686 1.00 90.88 89 SER A O 1
ATOM 687 N N . LEU A 1 90 ? 16.146 -16.807 11.352 1.00 93.12 90 LEU A N 1
ATOM 688 C CA . LEU A 1 90 ? 16.554 -15.864 12.399 1.00 93.12 90 LEU A CA 1
ATOM 689 C C . LEU A 1 90 ? 15.507 -14.780 12.692 1.00 93.12 90 LEU A C 1
ATOM 691 O O . LEU A 1 90 ? 15.494 -14.172 13.766 1.00 93.12 90 LEU A O 1
ATOM 695 N N . LEU A 1 91 ? 14.659 -14.500 11.702 1.00 95.12 91 LEU A N 1
ATOM 696 C CA . LEU A 1 91 ? 13.602 -13.505 11.789 1.00 95.12 91 LEU A CA 1
ATOM 697 C C . LEU A 1 91 ? 12.243 -14.190 11.726 1.00 95.12 91 LEU A C 1
ATOM 699 O O . LEU A 1 91 ? 11.865 -14.819 10.726 1.00 95.12 91 LEU A O 1
ATOM 703 N N . THR A 1 92 ? 11.461 -13.989 12.776 1.00 96.06 92 THR A N 1
ATOM 704 C CA . THR A 1 92 ? 10.060 -14.391 12.799 1.00 96.06 92 THR A CA 1
ATOM 705 C C . THR A 1 92 ? 9.288 -13.695 11.672 1.00 96.06 92 THR A C 1
ATOM 707 O O . THR A 1 92 ? 9.705 -12.683 11.095 1.00 96.06 92 THR A O 1
ATOM 710 N N . ARG A 1 93 ? 8.113 -14.235 11.331 1.00 95.38 93 ARG A N 1
ATOM 711 C CA . ARG A 1 93 ? 7.233 -13.625 10.323 1.00 95.38 93 ARG A CA 1
ATOM 712 C C . ARG A 1 93 ? 6.861 -12.179 10.685 1.00 95.38 93 ARG A C 1
ATOM 714 O O . ARG A 1 93 ? 6.818 -11.337 9.791 1.00 95.38 93 ARG A O 1
ATOM 721 N N . GLY A 1 94 ? 6.624 -11.903 11.971 1.00 96.06 94 GLY A N 1
ATOM 722 C CA . GLY A 1 94 ? 6.279 -10.569 12.470 1.00 96.06 94 GLY A CA 1
ATOM 723 C C . GLY A 1 94 ? 7.421 -9.568 12.312 1.00 96.06 94 GLY A C 1
ATOM 724 O O . GLY A 1 94 ? 7.204 -8.464 11.822 1.00 96.06 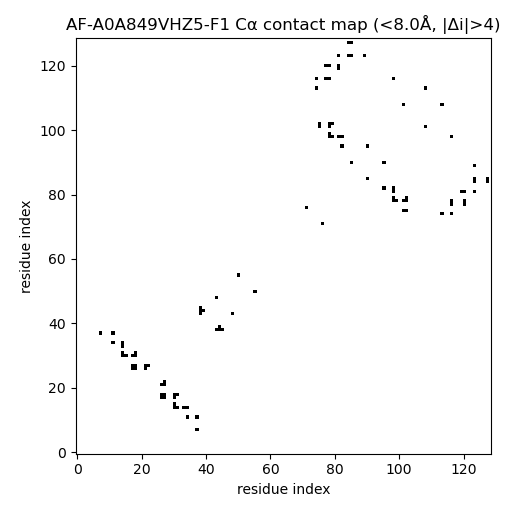94 GLY A O 1
ATOM 725 N N . GLU A 1 95 ? 8.652 -9.974 12.619 1.00 97.00 95 GLU A N 1
ATOM 726 C CA . GLU A 1 95 ? 9.834 -9.111 12.477 1.00 97.00 95 GLU A CA 1
ATOM 727 C C . GLU A 1 95 ? 10.135 -8.800 11.006 1.00 97.00 95 GLU A C 1
ATOM 729 O O . GLU A 1 95 ? 10.413 -7.655 10.658 1.00 97.00 95 GLU A O 1
ATOM 734 N N . ARG A 1 96 ? 9.983 -9.779 10.102 1.00 96.44 96 ARG A N 1
ATOM 735 C CA . ARG A 1 96 ? 10.104 -9.529 8.653 1.00 96.44 96 ARG A CA 1
ATOM 736 C C . ARG A 1 96 ? 9.039 -8.564 8.139 1.00 96.44 96 ARG A C 1
ATOM 738 O O . ARG A 1 96 ? 9.338 -7.717 7.299 1.00 96.44 96 ARG A O 1
ATOM 745 N N . ALA A 1 97 ? 7.803 -8.694 8.621 1.00 96.50 97 ALA A N 1
ATOM 746 C CA . ALA A 1 97 ? 6.732 -7.766 8.275 1.00 96.50 97 ALA A CA 1
ATOM 747 C C . ALA A 1 97 ? 7.033 -6.353 8.795 1.00 96.50 97 ALA A C 1
ATOM 749 O O . ALA A 1 97 ? 6.872 -5.387 8.053 1.00 96.50 97 ALA A O 1
ATOM 750 N N . PHE A 1 98 ? 7.544 -6.238 10.023 1.00 96.44 98 PHE A N 1
ATOM 751 C CA . PHE A 1 98 ? 7.975 -4.963 10.587 1.00 96.44 98 PHE A CA 1
ATOM 752 C C . PHE A 1 98 ? 9.070 -4.295 9.7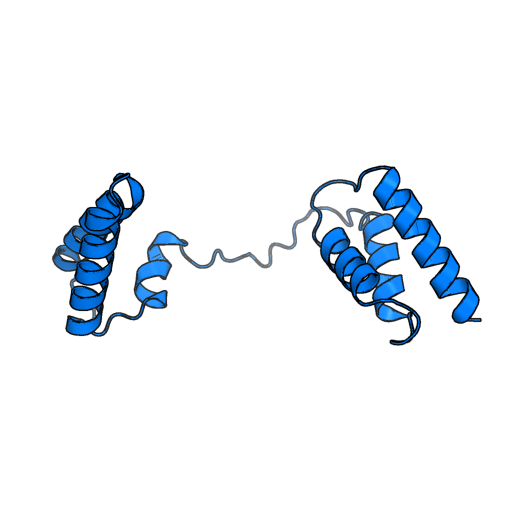56 1.00 96.44 98 PHE A C 1
ATOM 754 O O . PHE A 1 98 ? 8.890 -3.145 9.368 1.00 96.44 98 PHE A O 1
ATOM 761 N N . LEU A 1 99 ? 10.154 -5.005 9.424 1.00 96.50 99 LEU A N 1
ATOM 762 C CA . LEU A 1 99 ? 11.262 -4.438 8.647 1.00 96.50 99 LEU A CA 1
ATOM 763 C C . LEU A 1 99 ? 10.791 -3.934 7.273 1.00 96.50 99 LEU A C 1
ATOM 765 O O . LEU A 1 99 ? 11.132 -2.823 6.874 1.00 96.50 99 LEU A O 1
ATOM 769 N N . ARG A 1 100 ? 9.932 -4.700 6.585 1.00 95.56 100 ARG A N 1
ATOM 770 C CA . ARG A 1 100 ? 9.331 -4.276 5.306 1.00 95.56 100 ARG A CA 1
ATOM 771 C C . ARG A 1 100 ? 8.436 -3.048 5.452 1.00 95.56 100 ARG A C 1
ATOM 773 O O . ARG A 1 100 ? 8.409 -2.218 4.549 1.00 95.56 100 ARG A O 1
ATOM 780 N N . ASN A 1 101 ? 7.696 -2.946 6.553 1.00 95.38 101 ASN A N 1
ATOM 781 C CA . ASN A 1 101 ? 6.827 -1.802 6.814 1.00 95.38 101 ASN A CA 1
ATOM 782 C C . ASN A 1 101 ? 7.639 -0.553 7.166 1.00 95.38 101 ASN A C 1
ATOM 784 O O . ASN A 1 101 ? 7.370 0.500 6.598 1.00 95.38 101 ASN A O 1
ATOM 788 N N . VAL A 1 102 ? 8.653 -0.672 8.030 1.00 94.81 102 VAL A N 1
ATOM 789 C CA . VAL A 1 102 ? 9.545 0.439 8.399 1.00 94.81 102 VAL A CA 1
ATOM 790 C C . VAL A 1 102 ? 10.231 1.017 7.171 1.00 94.81 102 VAL A C 1
ATOM 792 O O . VAL A 1 102 ? 10.241 2.229 7.013 1.00 94.81 102 VAL A O 1
ATOM 795 N N . MET A 1 103 ? 10.709 0.187 6.242 1.00 94.06 103 MET A N 1
ATOM 796 C CA . MET A 1 103 ? 11.330 0.673 5.003 1.00 94.06 103 MET A CA 1
ATOM 797 C C . MET A 1 103 ? 10.413 1.550 4.134 1.00 94.06 103 MET A C 1
ATOM 799 O O . MET A 1 103 ? 10.909 2.288 3.292 1.00 94.06 103 MET A O 1
ATOM 803 N N . ARG A 1 104 ? 9.089 1.469 4.311 1.00 92.75 104 ARG A N 1
ATOM 804 C CA . ARG A 1 104 ? 8.114 2.277 3.563 1.00 92.75 104 ARG A CA 1
ATOM 805 C C . ARG A 1 104 ? 7.763 3.589 4.259 1.00 92.75 104 ARG A C 1
ATOM 807 O O . ARG A 1 104 ? 6.972 4.360 3.723 1.00 92.75 104 ARG A O 1
ATOM 814 N N . TYR A 1 105 ? 8.270 3.825 5.467 1.00 91.62 105 TYR A N 1
ATOM 815 C CA . TYR A 1 105 ? 7.939 5.034 6.207 1.00 91.62 105 TYR A CA 1
ATOM 816 C C . TYR A 1 105 ? 8.575 6.249 5.530 1.00 91.62 105 TYR A C 1
ATOM 818 O O . TYR A 1 105 ? 9.765 6.253 5.231 1.00 91.62 105 TYR A O 1
ATOM 826 N N . GLN A 1 106 ? 7.764 7.287 5.322 1.00 89.88 106 GLN A N 1
ATOM 827 C CA . GLN A 1 106 ? 8.217 8.600 4.847 1.00 89.88 106 GLN A CA 1
ATOM 828 C C . GLN A 1 106 ? 8.697 9.500 5.996 1.00 89.88 106 GLN A C 1
ATOM 830 O O . GLN A 1 106 ? 9.277 10.553 5.766 1.00 89.88 106 GLN A O 1
ATOM 835 N N . ARG A 1 107 ? 8.416 9.107 7.243 1.00 90.69 107 ARG A N 1
ATOM 836 C CA . ARG A 1 107 ? 8.802 9.818 8.465 1.00 90.69 107 ARG A CA 1
ATOM 837 C C . ARG A 1 107 ? 9.634 8.908 9.348 1.00 90.69 107 ARG A C 1
ATOM 839 O O . ARG A 1 107 ? 9.556 7.685 9.240 1.00 90.69 107 ARG A O 1
ATOM 846 N N . GLU A 1 108 ? 10.400 9.516 10.241 1.00 91.94 108 GLU A N 1
ATOM 847 C CA . GLU A 1 108 ? 11.217 8.769 11.182 1.00 91.94 108 GLU A CA 1
ATOM 848 C C . GLU A 1 108 ? 10.344 7.851 12.070 1.00 91.94 108 GLU A C 1
ATOM 850 O O . GLU A 1 108 ? 9.301 8.293 12.566 1.00 91.94 108 GLU A O 1
ATOM 855 N N . PRO A 1 109 ? 10.723 6.571 12.263 1.00 93.75 109 PRO A N 1
ATOM 856 C CA . PRO A 1 109 ? 10.024 5.682 13.183 1.00 93.75 109 PRO A CA 1
ATOM 857 C C . PRO A 1 109 ? 10.015 6.250 14.605 1.00 93.75 109 PRO A C 1
ATOM 859 O O . PRO A 1 109 ? 10.940 6.945 15.014 1.00 93.75 109 PRO A O 1
ATOM 862 N N . SER A 1 110 ? 9.002 5.899 15.393 1.00 96.31 110 SER A N 1
ATOM 863 C CA . SER A 1 110 ? 8.969 6.260 16.818 1.00 96.31 110 SER A CA 1
ATOM 864 C C . SER A 1 110 ? 10.168 5.679 17.581 1.00 96.31 110 SER A C 1
ATOM 866 O O . SER A 1 11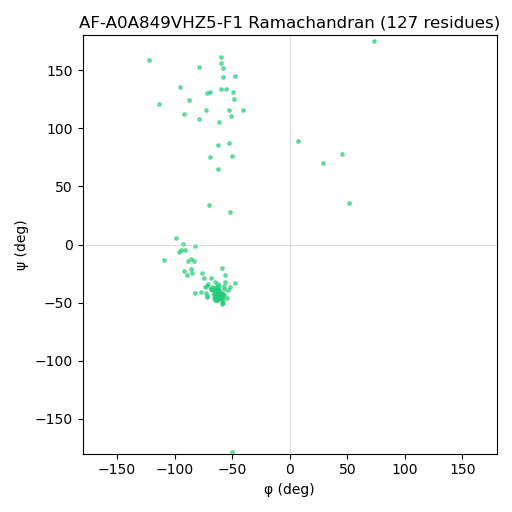0 ? 10.703 4.639 17.198 1.00 96.31 110 SER A O 1
ATOM 868 N N . GLU A 1 111 ? 10.546 6.282 18.712 1.00 95.31 111 GLU A N 1
ATOM 869 C CA . GLU A 1 111 ? 11.672 5.807 19.539 1.00 95.31 111 GLU A CA 1
ATOM 870 C C . GLU A 1 111 ? 11.556 4.324 19.920 1.00 95.31 111 GLU A C 1
ATOM 872 O O . GLU A 1 111 ? 12.522 3.569 19.839 1.00 95.31 111 GLU A O 1
ATOM 877 N N . LYS A 1 112 ? 10.340 3.854 20.223 1.00 95.81 112 LYS A N 1
ATOM 878 C CA . LYS A 1 112 ? 10.085 2.432 20.499 1.00 95.81 112 LYS A CA 1
ATOM 879 C C . LYS A 1 112 ? 10.391 1.538 19.290 1.00 95.81 112 LYS A C 1
ATOM 881 O O . LYS A 1 112 ? 10.911 0.437 19.452 1.00 95.81 112 LYS A O 1
ATOM 886 N N . GLN A 1 113 ? 10.076 1.996 18.079 1.00 96.19 113 GLN A N 1
ATOM 887 C CA . GLN A 1 113 ? 10.377 1.271 16.841 1.00 96.19 113 GLN A CA 1
ATOM 888 C C . GLN A 1 113 ? 11.869 1.321 16.503 1.00 96.19 113 GLN A C 1
ATOM 890 O O . GLN A 1 113 ? 12.403 0.318 16.033 1.00 96.19 113 GLN A O 1
ATOM 895 N N . LYS A 1 114 ? 12.552 2.443 16.771 1.00 95.81 114 LYS A N 1
ATOM 896 C CA . LYS A 1 114 ? 14.012 2.550 16.626 1.00 95.81 114 LYS A CA 1
ATOM 897 C C . LYS A 1 114 ? 14.736 1.594 17.567 1.00 95.81 114 LYS A C 1
ATOM 899 O O . LYS A 1 114 ? 15.613 0.864 17.112 1.00 95.81 114 LYS A O 1
ATOM 904 N N . GLN A 1 115 ? 14.331 1.547 18.838 1.00 96.38 115 GLN A N 1
ATOM 905 C CA . GLN A 1 115 ? 14.887 0.604 19.807 1.00 96.38 115 GLN A CA 1
ATOM 906 C C . GLN A 1 115 ? 14.694 -0.836 19.329 1.00 96.38 115 GLN A C 1
ATOM 908 O O . GLN A 1 115 ? 15.644 -1.611 19.284 1.00 96.38 115 GLN A O 1
ATOM 913 N N . TRP A 1 116 ? 13.487 -1.170 18.868 1.00 96.94 116 TRP A N 1
ATOM 914 C CA . TRP A 1 116 ? 13.217 -2.511 18.366 1.00 96.94 116 TRP A CA 1
ATOM 915 C C . TRP A 1 116 ? 14.046 -2.863 17.121 1.00 96.94 116 TRP A C 1
ATOM 917 O O . TRP A 1 116 ? 14.561 -3.975 17.007 1.00 96.94 116 TRP A O 1
ATOM 927 N N . LEU A 1 117 ? 14.233 -1.911 16.202 1.00 96.62 117 LEU A N 1
ATOM 928 C CA . LEU A 1 117 ? 15.120 -2.077 15.052 1.00 96.62 117 LEU A CA 1
ATOM 929 C C . LEU A 1 117 ? 16.571 -2.307 15.494 1.00 96.62 117 LEU A C 1
ATOM 931 O O . LEU A 1 117 ? 17.236 -3.186 14.950 1.00 96.62 117 LEU A O 1
ATOM 935 N N . HIS A 1 118 ? 17.056 -1.553 16.480 1.00 96.06 118 HIS A N 1
ATOM 936 C CA . HIS A 1 118 ? 18.400 -1.717 17.024 1.00 96.06 118 HIS A CA 1
ATOM 937 C C . HIS A 1 118 ? 18.601 -3.116 17.630 1.00 96.06 118 HIS A C 1
ATOM 939 O O . HIS A 1 118 ? 19.611 -3.765 17.349 1.00 96.06 118 HIS A O 1
ATOM 945 N N . ASP A 1 119 ? 17.616 -3.621 18.376 1.00 96.69 119 ASP A N 1
ATOM 946 C CA . ASP A 1 119 ? 17.649 -4.970 18.955 1.00 96.69 119 ASP A CA 1
ATOM 947 C C . ASP A 1 119 ? 17.694 -6.054 17.861 1.00 96.69 119 ASP A C 1
ATOM 949 O O . ASP A 1 119 ? 18.464 -7.016 17.955 1.00 96.69 119 ASP A O 1
ATOM 953 N N . LEU A 1 120 ? 16.926 -5.879 16.777 1.00 96.06 120 LEU A N 1
ATOM 954 C CA . LEU A 1 120 ? 16.964 -6.776 15.616 1.00 96.06 120 LEU A CA 1
ATOM 955 C C . LEU A 1 120 ? 18.322 -6.746 14.910 1.00 96.06 120 LEU A C 1
ATOM 957 O O . LEU A 1 120 ? 18.863 -7.807 14.598 1.00 96.06 120 LEU A O 1
ATOM 961 N N . VAL A 1 121 ? 18.897 -5.559 14.696 1.00 95.75 121 VAL A N 1
ATOM 962 C CA . VAL A 1 121 ? 20.227 -5.395 14.084 1.00 95.75 121 VAL A CA 1
ATOM 963 C C . VAL A 1 121 ? 21.298 -6.077 14.931 1.00 95.75 121 VAL A C 1
ATOM 965 O O . VAL A 1 121 ? 22.134 -6.806 14.392 1.00 95.75 121 VAL A O 1
ATOM 968 N N . ALA A 1 122 ? 21.277 -5.869 16.250 1.00 95.00 122 ALA A N 1
ATOM 969 C CA . ALA A 1 122 ? 22.219 -6.494 17.172 1.00 95.00 122 ALA A CA 1
ATOM 970 C C . ALA A 1 122 ? 22.126 -8.025 17.108 1.00 95.00 122 ALA A C 1
ATOM 972 O O . ALA A 1 122 ? 23.153 -8.700 16.999 1.00 95.00 122 ALA A O 1
ATOM 973 N N . ARG A 1 123 ? 20.901 -8.564 17.080 1.00 94.12 123 ARG A N 1
ATOM 974 C CA . ARG A 1 123 ? 20.658 -10.004 16.955 1.00 94.12 123 ARG A CA 1
ATOM 975 C C . ARG A 1 123 ? 21.137 -10.551 15.612 1.00 94.12 123 ARG A C 1
ATOM 977 O O . ARG A 1 123 ? 21.848 -11.543 15.581 1.00 94.12 123 ARG A O 1
ATOM 984 N N . VAL A 1 124 ? 20.814 -9.914 14.487 1.00 94.38 124 VAL A N 1
ATOM 985 C CA . VAL A 1 124 ? 21.289 -10.382 13.169 1.00 94.38 124 VAL A CA 1
ATOM 986 C C . VAL A 1 124 ? 22.819 -10.407 13.117 1.00 94.38 124 VAL A C 1
ATOM 988 O O . VAL A 1 124 ? 23.397 -11.409 12.700 1.00 94.38 124 VAL A O 1
ATOM 991 N N . ARG A 1 125 ? 23.482 -9.366 13.637 1.00 93.12 125 ARG A N 1
ATOM 992 C CA . ARG A 1 125 ? 24.950 -9.292 13.693 1.00 93.12 125 ARG A CA 1
ATOM 993 C C . ARG A 1 125 ? 25.582 -10.363 14.577 1.00 93.12 125 ARG A C 1
ATOM 995 O O . ARG A 1 125 ? 26.656 -10.848 14.233 1.00 93.12 125 ARG A O 1
ATOM 1002 N N . SER A 1 126 ? 24.952 -10.736 15.693 1.00 92.00 126 SER A N 1
ATOM 1003 C CA . SER A 1 126 ? 25.504 -11.768 16.580 1.00 92.00 126 SER A CA 1
ATOM 1004 C C . SER A 1 126 ? 25.487 -13.161 15.951 1.00 92.00 126 SER A C 1
ATOM 1006 O O . SER A 1 126 ? 26.343 -13.969 16.283 1.00 92.00 126 SER A O 1
ATOM 1008 N N . PHE A 1 127 ? 24.543 -13.439 15.046 1.00 89.62 127 PHE A N 1
ATOM 1009 C CA . PHE A 1 127 ? 24.421 -14.728 14.346 1.00 89.62 127 PHE A CA 1
ATOM 1010 C C . PHE A 1 127 ? 25.078 -14.759 12.955 1.00 89.62 127 PHE A C 1
ATOM 1012 O O . PHE A 1 127 ? 25.085 -15.809 12.305 1.00 89.62 127 PHE A O 1
ATOM 1019 N N . ALA A 1 128 ? 25.567 -13.613 12.474 1.00 80.44 128 ALA A N 1
ATOM 1020 C CA . ALA A 1 128 ? 26.312 -13.495 11.221 1.00 80.44 128 ALA A CA 1
ATOM 1021 C C . ALA A 1 128 ? 27.829 -13.711 11.396 1.00 80.44 128 ALA A C 1
ATOM 1023 O O . ALA A 1 128 ? 28.523 -13.882 10.396 1.00 80.44 128 ALA A O 1
ATOM 1024 N N . ARG A 1 129 ? 28.330 -13.691 12.639 1.00 67.06 129 ARG A N 1
ATOM 1025 C CA . ARG A 1 129 ? 29.690 -14.123 13.001 1.00 67.06 129 ARG A CA 1
ATOM 1026 C C . ARG A 1 129 ? 29.739 -15.635 13.176 1.00 67.06 129 ARG A C 1
ATOM 1028 O O . ARG A 1 129 ? 30.785 -16.206 12.813 1.00 67.06 129 ARG A O 1
#

Sequence (129 aa):
MTVHMDGIDVKLHRLLLVVLSSDSDGEIAAAISAMRRIMQKHRIDIHTFAAPLLGPPSAVESAQPEHGEEEQCKWQQAAWRCLAEAKPSLLTRGERAFLRNVMRYQREPSEKQKQWLHDLVARVRSFAR

Nearest PDB structures (foldseek):
  5ffc-assembly2_B  TM=2.976E-01  e=4.322E+00  Synechocystis sp. PCC 6803

Radius of gyration: 24.0 Å; Cα contacts (8 Å, |Δi|>4): 55; chains: 1; bounding box: 59×35×55 Å

pLDDT: mean 83.68, std 17.38, range [37.41, 97.0]

Organism: NCBI:txid2740464

Mean predicted aligned error: 15.74 Å

Secondary structure (DSSP, 8-state):
-----HHHHHHHHHHHHHHHH---HHHHHHHHHHHHHHHHHTT--HHHHHTTTT-S------------S----HHHHHHHHHHHHS-TTTS-HHHHHHHHHHTT-SSPPPHHHHHHHHHHHHHHHHHH-

Solvent-accessible surface area (backbone atoms only — not comparable to full-atom values): 7854 Å² total; per-residue (Å²): 135,85,76,89,50,78,75,58,52,55,53,50,50,54,36,50,48,46,48,73,70,52,92,46,68,69,57,32,53,50,29,55,53,51,47,52,52,54,29,58,77,69,70,52,50,70,66,68,66,43,38,73,79,68,40,70,80,66,75,74,49,87,59,66,65,84,58,65,94,68,66,71,52,73,65,45,53,49,37,50,48,45,67,72,70,42,55,81,87,78,48,54,74,66,54,52,51,47,40,61,52,57,64,67,52,93,61,84,71,54,72,72,53,47,51,52,50,51,54,51,44,52,52,45,55,67,75,72,110

Foldseek 3Di:
DDPPCVVLLVLLVVLVCQLVPDPDPVSVVVSVVVNVVSCVVVVNDPCNVCCVVVPPPPPPPVPPPVPPVPPLDPLLVLLVCLQVQADPVQDDPVRVVLSVVCNPDPDDDDPVSSVVSVVSSVSSVVVSD